Protein AF-A0A734MHJ3-F1 (afdb_monomer)

Organism: Salmonella typhimurium (NCBI:txid90371)

InterPro domains:
  IPR036465 von Willebrand factor A-like domain superfamily [G3DSA:3.40.50.410] (1-39)

Radius of gyration: 11.36 Å; Cα contacts (8 Å, |Δi|>4): 32; chains: 1; bounding box: 23×24×23 Å

pLDDT: mean 77.99, std 8.63, range [54.53, 88.81]

Secondary structure (DSSP, 8-state):
-BSS--SS-SS--BTTB---BS-STHHHHHHHHHHTT---TTHHHHHHHH---

Solvent-accessible surface area (backbone atoms only — not comparable to full-atom values): 3698 Å² total; per-residue (Å²): 132,45,83,61,94,62,103,68,75,97,62,82,91,39,92,90,53,86,90,66,67,67,92,59,80,65,56,56,60,54,49,52,37,46,76,72,62,74,51,61,86,56,42,72,58,54,55,57,70,67,59,81,132

Foldseek 3Di:
DAADDDPDFPDPQDLLDDTDYHDDPVVVVVVVCSVVSVDGSCRVVVVVVPDDD

Mean predicted aligned error: 7.0 Å

Structure (mmCIF, N/CA/C/O backbone):
data_AF-A0A734MHJ3-F1
#
_entry.id   AF-A0A734MHJ3-F1
#
loop_
_atom_site.group_PDB
_atom_site.id
_atom_site.type_symbol
_atom_site.label_atom_id
_atom_site.label_alt_id
_atom_site.label_comp_id
_atom_site.label_asym_id
_atom_site.label_entity_id
_atom_site.label_seq_id
_atom_site.pdbx_PDB_ins_code
_atom_site.Cartn_x
_atom_site.Cartn_y
_atom_site.Cartn_z
_atom_site.occupancy
_atom_site.B_iso_or_equiv
_atom_site.auth_seq_id
_atom_site.auth_comp_id
_atom_site.auth_asym_id
_atom_site.auth_atom_id
_atom_site.pdbx_PDB_mo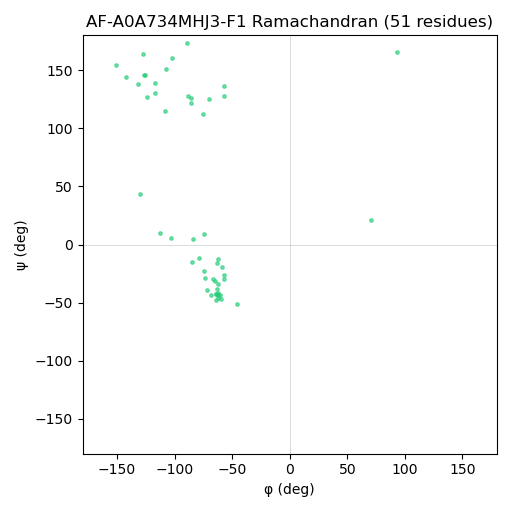del_num
ATOM 1 N N . ILE A 1 1 ? 9.512 -8.488 2.449 1.00 54.53 1 ILE A N 1
ATOM 2 C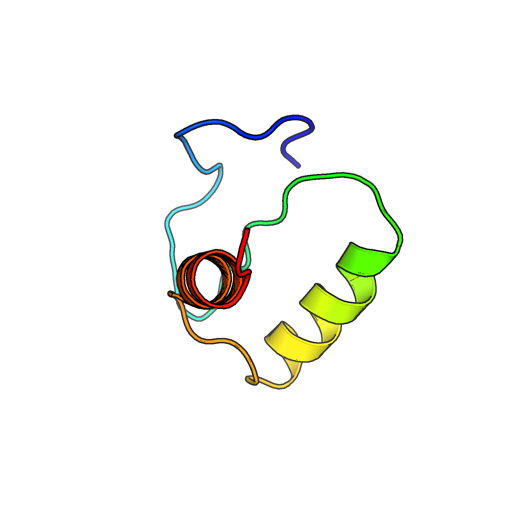 CA . ILE A 1 1 ? 8.751 -7.934 3.586 1.00 54.53 1 ILE A CA 1
ATOM 3 C C . ILE A 1 1 ? 9.632 -6.911 4.279 1.00 54.53 1 ILE A C 1
ATOM 5 O O . ILE A 1 1 ? 10.657 -7.303 4.832 1.00 54.53 1 ILE A O 1
ATOM 9 N N . ASP A 1 2 ? 9.288 -5.627 4.180 1.00 55.22 2 ASP A N 1
ATOM 10 C CA . ASP A 1 2 ? 9.949 -4.579 4.958 1.00 55.22 2 ASP A CA 1
ATOM 11 C C . ASP A 1 2 ? 9.281 -4.476 6.326 1.00 55.22 2 ASP A C 1
ATOM 13 O O . ASP A 1 2 ? 8.064 -4.350 6.450 1.00 55.22 2 ASP A O 1
ATOM 17 N N . LEU A 1 3 ? 10.100 -4.581 7.369 1.00 61.47 3 LEU A N 1
ATOM 18 C CA . LEU A 1 3 ? 9.655 -4.524 8.761 1.00 61.47 3 LEU A CA 1
ATOM 19 C C . LEU A 1 3 ? 9.532 -3.082 9.273 1.00 61.47 3 LEU A C 1
ATOM 21 O O . LEU A 1 3 ? 8.934 -2.857 10.321 1.00 61.47 3 LEU A O 1
ATOM 25 N N . LEU A 1 4 ? 10.105 -2.116 8.550 1.00 58.09 4 LEU A N 1
ATOM 26 C CA . LEU A 1 4 ? 10.159 -0.703 8.907 1.00 58.09 4 LEU A CA 1
ATOM 27 C C . LEU A 1 4 ? 9.979 0.156 7.643 1.00 58.09 4 LEU A C 1
ATOM 29 O O . LEU A 1 4 ? 10.457 -0.241 6.580 1.00 58.09 4 LEU A O 1
ATOM 33 N N . PRO A 1 5 ? 9.303 1.315 7.731 1.00 61.31 5 PRO A N 1
ATOM 34 C CA . PRO A 1 5 ? 9.152 2.213 6.595 1.00 61.31 5 PRO A CA 1
ATOM 35 C C . PRO A 1 5 ? 10.498 2.865 6.252 1.00 61.31 5 PRO A C 1
ATOM 37 O O . PRO A 1 5 ? 11.132 3.500 7.097 1.00 61.31 5 PRO A O 1
ATOM 40 N N . TYR A 1 6 ? 10.923 2.724 4.999 1.00 68.19 6 TYR A N 1
ATOM 41 C CA . TYR A 1 6 ? 12.127 3.346 4.450 1.00 68.19 6 TYR A CA 1
ATOM 42 C C . TYR A 1 6 ? 11.786 4.109 3.166 1.00 68.19 6 TYR A C 1
ATOM 44 O O . TYR A 1 6 ? 10.746 3.886 2.556 1.00 68.19 6 TYR A O 1
ATOM 52 N N . GLY A 1 7 ? 12.683 4.989 2.714 1.00 72.81 7 GLY A N 1
ATOM 53 C CA . GLY A 1 7 ? 12.539 5.695 1.430 1.00 72.81 7 GLY A CA 1
ATOM 54 C C . GLY A 1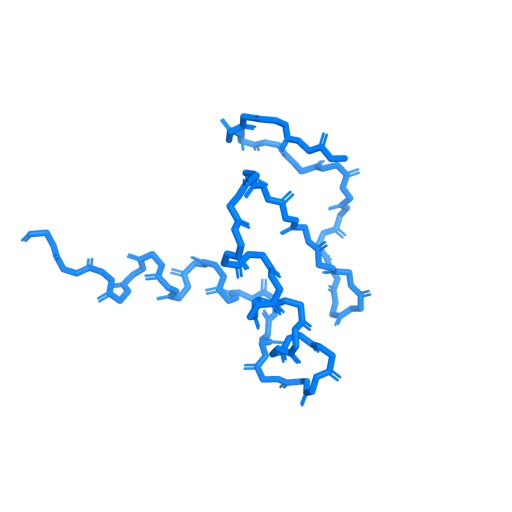 7 ? 12.815 4.829 0.192 1.00 72.81 7 GLY A C 1
ATOM 55 O O . GLY A 1 7 ? 12.951 5.356 -0.908 1.00 72.81 7 GLY A O 1
ATOM 56 N N . THR A 1 8 ? 12.965 3.517 0.367 1.00 76.69 8 THR A N 1
ATOM 57 C CA . THR A 1 8 ? 13.267 2.548 -0.688 1.00 76.69 8 THR A CA 1
ATOM 58 C C . THR A 1 8 ? 12.222 1.448 -0.676 1.00 76.69 8 THR A C 1
ATOM 60 O O . THR A 1 8 ? 11.776 1.050 0.395 1.00 76.69 8 THR A O 1
ATOM 63 N N . THR A 1 9 ? 11.894 0.919 -1.850 1.00 78.25 9 THR A N 1
ATOM 64 C CA . THR A 1 9 ? 11.005 -0.235 -2.005 1.00 78.25 9 THR A CA 1
ATOM 65 C C . THR A 1 9 ? 11.791 -1.484 -2.412 1.00 78.25 9 THR A C 1
ATOM 67 O O . THR A 1 9 ? 12.830 -1.384 -3.069 1.00 78.25 9 THR A O 1
ATOM 70 N N . GLN A 1 10 ? 11.301 -2.667 -2.031 1.00 82.25 10 GLN A N 1
ATOM 71 C CA . GLN A 1 10 ? 11.914 -3.953 -2.386 1.00 82.25 10 GLN A CA 1
ATOM 72 C C . GLN A 1 10 ? 11.683 -4.328 -3.852 1.00 82.25 10 GLN A C 1
ATOM 74 O O . GLN A 1 10 ? 12.501 -5.035 -4.444 1.00 82.25 10 GLN A O 1
ATOM 79 N N . ALA A 1 11 ? 10.579 -3.862 -4.435 1.00 85.81 11 ALA A N 1
ATOM 80 C CA . ALA A 1 11 ? 10.227 -4.098 -5.824 1.00 85.81 11 ALA A CA 1
ATOM 81 C C . ALA A 1 11 ? 9.813 -2.788 -6.492 1.00 85.81 11 ALA A C 1
ATOM 83 O O . ALA A 1 11 ? 9.096 -1.977 -5.911 1.00 85.81 11 ALA A O 1
ATOM 84 N N . ALA A 1 12 ? 10.262 -2.589 -7.732 1.00 85.44 12 ALA A N 1
ATOM 85 C CA . ALA A 1 12 ? 9.854 -1.437 -8.524 1.00 85.44 12 ALA A CA 1
ATOM 86 C C . ALA A 1 12 ? 8.324 -1.382 -8.663 1.00 85.44 12 ALA A C 1
ATOM 88 O O . ALA A 1 12 ? 7.691 -2.403 -8.941 1.00 85.44 12 ALA A O 1
ATOM 89 N N . GLU A 1 13 ? 7.764 -0.184 -8.495 1.00 81.06 13 GLU A N 1
ATOM 90 C CA . GLU A 1 13 ? 6.328 0.077 -8.614 1.00 81.06 13 GLU A CA 1
ATOM 91 C C . GLU A 1 13 ? 5.793 -0.342 -9.985 1.00 81.06 13 GLU A C 1
ATOM 93 O O . GLU A 1 13 ? 6.331 0.043 -11.030 1.00 81.06 13 GLU A O 1
ATOM 98 N N . ARG A 1 14 ? 4.725 -1.143 -9.976 1.00 83.81 14 ARG A N 1
ATOM 99 C CA . ARG A 1 14 ? 4.036 -1.660 -11.163 1.00 83.81 14 ARG A CA 1
ATOM 100 C C . ARG A 1 14 ? 2.566 -1.885 -10.838 1.00 83.81 14 ARG A C 1
ATOM 102 O O . ARG A 1 14 ? 2.223 -2.175 -9.702 1.00 83.81 14 ARG A O 1
ATOM 109 N N . SER A 1 15 ? 1.704 -1.846 -11.851 1.00 81.62 15 SER A N 1
ATOM 110 C CA . SER A 1 15 ? 0.263 -2.075 -11.669 1.00 81.62 15 SER A CA 1
ATOM 111 C C . SER A 1 15 ? -0.094 -3.479 -11.163 1.00 81.62 15 SER A C 1
ATOM 113 O O . SER A 1 15 ? -1.220 -3.701 -10.743 1.00 81.62 15 SER A O 1
ATOM 115 N N . ASP A 1 16 ? 0.835 -4.433 -11.240 1.00 84.00 16 ASP A N 1
ATOM 116 C CA . ASP A 1 16 ? 0.674 -5.822 -10.806 1.00 84.00 16 ASP A CA 1
ATOM 117 C C . ASP A 1 16 ? 1.553 -6.191 -9.595 1.00 84.00 16 ASP A C 1
ATOM 119 O O . ASP A 1 16 ? 1.650 -7.366 -9.243 1.00 84.00 16 ASP A O 1
ATOM 123 N N . ILE A 1 17 ? 2.186 -5.207 -8.945 1.00 86.00 17 ILE A N 1
ATOM 124 C CA . ILE A 1 17 ? 2.996 -5.4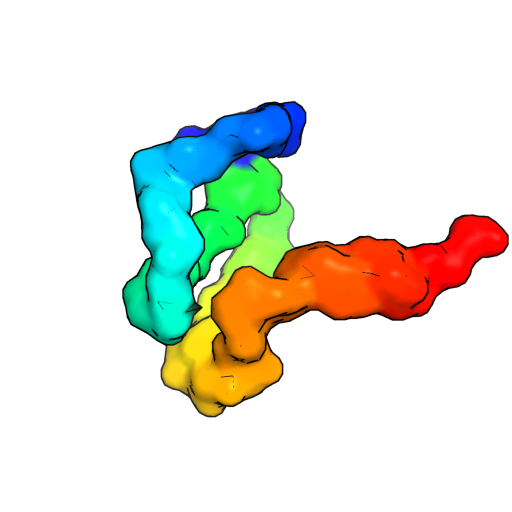00 -7.737 1.00 86.00 17 ILE A CA 1
ATOM 125 C C . ILE A 1 17 ? 2.466 -4.497 -6.625 1.00 86.00 17 ILE A C 1
ATOM 127 O O . ILE A 1 17 ? 2.380 -3.288 -6.798 1.00 86.00 17 ILE A O 1
ATOM 131 N N . LEU A 1 18 ? 2.182 -5.085 -5.461 1.00 85.00 18 LEU A N 1
ATOM 132 C CA . LEU A 1 18 ? 1.842 -4.356 -4.242 1.00 85.00 18 LEU A CA 1
ATOM 133 C C . LEU A 1 18 ? 3.002 -4.439 -3.243 1.00 85.00 18 LEU A C 1
ATOM 135 O O . LEU A 1 18 ? 3.311 -5.516 -2.725 1.00 85.00 18 LEU A O 1
ATOM 139 N N . ASN A 1 19 ? 3.614 -3.295 -2.939 1.00 81.62 19 ASN A N 1
ATOM 140 C CA . ASN A 1 19 ? 4.570 -3.167 -1.843 1.00 81.62 19 ASN A CA 1
ATOM 141 C C . ASN A 1 19 ? 3.815 -2.896 -0.532 1.00 81.62 19 ASN A C 1
ATOM 143 O O . ASN A 1 19 ? 3.075 -1.918 -0.422 1.00 81.62 19 ASN A O 1
ATOM 147 N N . VAL A 1 20 ? 4.005 -3.767 0.463 1.00 78.62 20 VAL A N 1
ATOM 148 C CA . VAL A 1 20 ? 3.409 -3.640 1.803 1.00 78.62 20 VAL A CA 1
ATOM 149 C C . VAL A 1 20 ? 4.495 -3.487 2.865 1.00 78.62 20 VAL A C 1
ATOM 151 O O . VAL A 1 20 ? 5.523 -4.171 2.823 1.00 78.62 20 VAL A O 1
ATOM 154 N N . GLY A 1 21 ? 4.249 -2.603 3.831 1.00 74.69 21 GLY A N 1
ATOM 155 C CA . GLY A 1 21 ? 5.082 -2.411 5.016 1.00 74.69 21 GLY A CA 1
ATOM 156 C C . GLY A 1 21 ? 4.242 -2.505 6.288 1.00 74.69 21 GLY A C 1
ATOM 157 O O . GLY A 1 21 ? 3.088 -2.085 6.302 1.00 74.69 21 GLY A O 1
ATOM 158 N N . GLY A 1 22 ? 4.825 -3.043 7.360 1.00 72.25 22 GLY A N 1
ATOM 159 C CA . GLY A 1 22 ? 4.130 -3.231 8.641 1.00 72.25 22 GLY A CA 1
ATOM 160 C C . GLY A 1 22 ? 3.478 -4.611 8.810 1.00 72.25 22 GLY A C 1
ATOM 161 O O . GLY A 1 22 ? 3.373 -5.392 7.870 1.00 72.25 22 GLY A O 1
ATOM 162 N N . PHE A 1 23 ? 3.103 -4.932 10.053 1.00 66.81 23 PHE A N 1
ATOM 163 C CA . PHE A 1 23 ? 2.655 -6.267 10.493 1.00 66.81 23 PHE A CA 1
ATOM 164 C C . PHE A 1 23 ? 1.330 -6.218 11.284 1.00 66.81 23 PHE A C 1
ATOM 166 O O . PHE A 1 23 ? 1.196 -6.855 12.326 1.00 66.81 23 PHE A O 1
ATOM 173 N N . SER A 1 24 ? 0.352 -5.434 10.825 1.00 80.62 24 SER A N 1
ATOM 174 C CA . SER A 1 24 ? -1.010 -5.434 11.386 1.00 80.62 24 SER A CA 1
ATOM 175 C C 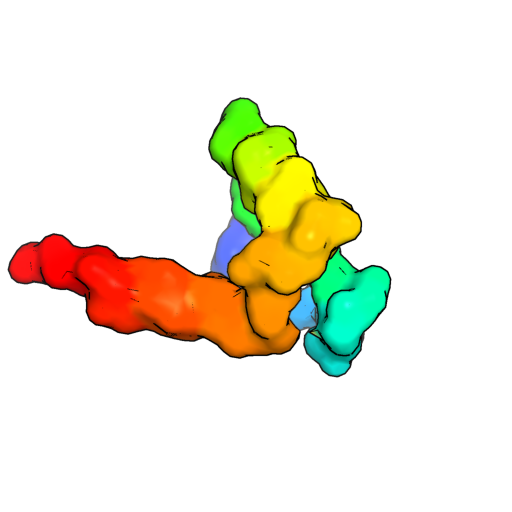. SER A 1 24 ? -1.989 -6.205 10.496 1.00 80.62 24 SER A C 1
ATOM 177 O O . SER A 1 24 ? -1.742 -6.382 9.302 1.00 80.62 24 SER A O 1
ATOM 179 N N . ASP A 1 25 ? -3.129 -6.612 11.065 1.00 84.88 25 ASP A N 1
ATOM 180 C CA . ASP A 1 25 ? -4.224 -7.276 10.334 1.00 84.88 25 ASP A CA 1
ATOM 181 C C . ASP A 1 25 ? -4.788 -6.416 9.185 1.00 84.88 25 ASP A C 1
ATOM 183 O O . ASP A 1 25 ? -5.372 -6.945 8.241 1.00 84.88 25 ASP A O 1
ATOM 187 N N . GLU A 1 26 ? -4.543 -5.103 9.210 1.00 83.00 26 GLU A N 1
ATOM 188 C CA . GLU A 1 26 ? -4.914 -4.167 8.143 1.00 83.00 26 GLU A CA 1
ATOM 189 C C . GLU A 1 26 ? -4.325 -4.562 6.777 1.00 83.00 26 GLU A C 1
ATOM 191 O O . GLU A 1 26 ? -4.914 -4.277 5.735 1.00 83.00 26 GLU A O 1
ATOM 196 N N . VAL A 1 27 ? -3.197 -5.288 6.760 1.00 83.50 27 VAL A N 1
ATOM 197 C CA . VAL A 1 27 ? -2.573 -5.765 5.517 1.00 83.50 27 VAL A CA 1
ATOM 198 C C . VAL A 1 27 ? -3.526 -6.627 4.681 1.00 83.50 27 VAL A C 1
ATOM 200 O O . VAL A 1 27 ? -3.441 -6.616 3.455 1.00 83.50 27 VAL A O 1
ATOM 203 N N . PHE A 1 28 ? -4.461 -7.345 5.310 1.00 86.50 28 PHE A N 1
ATOM 204 C CA . PHE A 1 28 ? -5.416 -8.186 4.589 1.00 86.50 28 PHE A CA 1
ATOM 205 C C . PHE A 1 28 ? -6.463 -7.362 3.833 1.00 86.50 28 PHE A C 1
ATOM 207 O O . PHE A 1 28 ? -6.770 -7.699 2.691 1.00 86.50 28 PHE A O 1
ATOM 214 N N . THR A 1 29 ? -6.948 -6.258 4.413 1.00 86.44 29 THR A N 1
ATOM 215 C CA . THR A 1 29 ? -7.837 -5.302 3.728 1.00 86.44 29 THR A CA 1
ATOM 216 C C . THR A 1 29 ? -7.145 -4.709 2.503 1.00 86.44 29 THR A C 1
ATOM 218 O O . THR A 1 29 ? -7.720 -4.634 1.418 1.00 86.44 29 THR A O 1
ATOM 221 N N . VAL A 1 30 ? -5.872 -4.337 2.658 1.00 84.31 30 VAL A N 1
ATOM 222 C CA . VAL A 1 30 ? -5.078 -3.743 1.578 1.00 84.31 30 VAL A CA 1
ATOM 223 C C . VAL A 1 30 ? -4.886 -4.737 0.427 1.00 84.31 30 VAL A C 1
ATOM 225 O O . VAL A 1 30 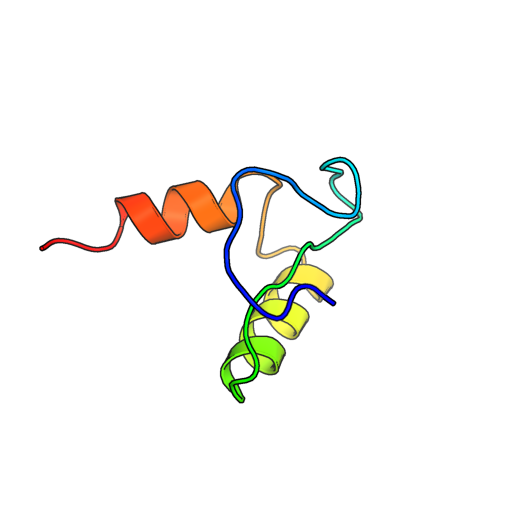? -5.027 -4.375 -0.742 1.00 84.31 30 VAL A O 1
ATOM 228 N N . ILE A 1 31 ? -4.593 -6.003 0.749 1.00 85.81 31 ILE A N 1
ATOM 229 C CA . ILE A 1 31 ? -4.459 -7.076 -0.245 1.00 85.81 31 ILE A CA 1
ATOM 230 C C . ILE A 1 31 ? -5.777 -7.295 -0.998 1.00 85.81 31 ILE A C 1
ATOM 232 O O . ILE A 1 31 ? -5.750 -7.397 -2.224 1.00 85.81 31 ILE A O 1
ATOM 236 N N . ASP A 1 32 ? -6.916 -7.355 -0.300 1.00 88.81 32 ASP A N 1
ATOM 237 C CA . ASP A 1 32 ? -8.228 -7.561 -0.928 1.00 88.81 32 ASP A CA 1
ATOM 238 C C . ASP A 1 32 ? -8.550 -6.452 -1.939 1.00 88.81 32 ASP A C 1
ATOM 240 O O . ASP A 1 32 ? -8.880 -6.720 -3.097 1.00 88.81 32 ASP A O 1
ATOM 244 N N . ASN A 1 33 ? -8.347 -5.196 -1.551 1.00 85.44 33 ASN A N 1
ATOM 245 C CA . ASN A 1 33 ? -8.571 -4.058 -2.436 1.00 85.44 33 ASN A CA 1
ATOM 246 C C . ASN A 1 33 ? -7.638 -4.061 -3.656 1.00 85.44 33 ASN A C 1
ATOM 248 O O . ASN A 1 33 ? -8.079 -3.764 -4.769 1.00 85.44 33 ASN A O 1
ATOM 252 N N . PHE A 1 34 ? -6.371 -4.451 -3.490 1.00 84.94 34 PHE A N 1
ATOM 253 C CA . PHE A 1 34 ? -5.444 -4.587 -4.613 1.00 84.94 34 PHE A CA 1
ATOM 254 C C . PHE A 1 34 ? -5.884 -5.676 -5.602 1.00 84.94 34 PHE A C 1
ATOM 256 O O . PHE A 1 34 ? -5.944 -5.427 -6.806 1.00 84.94 34 PHE A O 1
ATOM 263 N N . VAL A 1 35 ? -6.247 -6.866 -5.110 1.00 86.94 35 VAL A N 1
ATOM 264 C CA . VAL A 1 35 ? -6.681 -7.995 -5.956 1.00 86.94 35 VAL A CA 1
ATOM 265 C C . VAL A 1 35 ? -7.958 -7.664 -6.733 1.00 86.94 35 VAL A C 1
ATOM 267 O O . VAL A 1 35 ? -8.102 -8.080 -7.883 1.00 86.94 35 VAL A O 1
ATOM 270 N N . ASN A 1 36 ? -8.860 -6.880 -6.143 1.00 88.44 36 ASN A N 1
ATOM 271 C CA . ASN A 1 36 ? -10.094 -6.439 -6.793 1.00 88.44 36 ASN A CA 1
ATOM 272 C C . ASN A 1 36 ? -9.918 -5.183 -7.675 1.00 88.44 36 ASN A C 1
ATOM 274 O O . ASN A 1 36 ? -10.892 -4.679 -8.234 1.00 88.44 36 ASN A O 1
ATOM 278 N N . GLY A 1 37 ? -8.686 -4.685 -7.844 1.00 82.25 37 GLY A N 1
ATOM 279 C CA . GLY A 1 37 ? -8.383 -3.537 -8.704 1.00 82.25 37 GLY A CA 1
ATOM 280 C C . GLY A 1 37 ? -8.898 -2.204 -8.160 1.00 82.25 37 GLY A C 1
ATOM 281 O O . GLY A 1 37 ? -9.082 -1.256 -8.922 1.00 82.25 37 GLY A O 1
ATOM 282 N N . HIS A 1 38 ? -9.150 -2.122 -6.854 1.00 79.88 38 HIS A N 1
ATOM 283 C CA . HIS A 1 38 ? -9.599 -0.901 -6.189 1.00 79.88 38 HIS A CA 1
ATOM 284 C C . HIS A 1 38 ? -8.457 0.088 -5.930 1.00 79.88 38 HIS A C 1
ATOM 286 O O . HIS A 1 38 ? -8.726 1.248 -5.633 1.00 79.88 38 HIS A O 1
ATOM 292 N N . TYR A 1 39 ? -7.200 -0.340 -6.098 1.00 76.31 39 TYR A N 1
ATOM 293 C CA . TYR A 1 39 ? -6.010 0.485 -5.905 1.00 76.31 39 TYR A CA 1
ATOM 294 C C . TYR A 1 39 ? -5.210 0.666 -7.196 1.00 76.31 39 TYR A C 1
ATOM 296 O O . TYR A 1 39 ? -4.885 -0.296 -7.892 1.00 76.31 39 TYR A O 1
ATOM 304 N N . GLY A 1 40 ? -4.878 1.92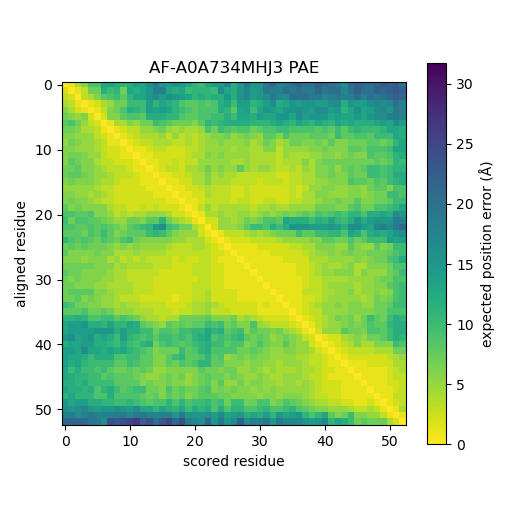3 -7.502 1.00 69.69 40 GLY A N 1
ATOM 305 C CA . GLY A 1 40 ? -3.904 2.288 -8.530 1.00 69.69 40 GLY A CA 1
ATOM 306 C C . GLY A 1 40 ? -2.481 2.367 -7.968 1.00 69.69 40 GLY A C 1
ATOM 307 O O . GLY A 1 40 ? -2.269 2.313 -6.759 1.00 69.69 40 GLY A O 1
ATOM 308 N N . SER A 1 41 ? -1.485 2.566 -8.835 1.00 70.44 41 SER A N 1
ATOM 309 C CA . SER A 1 41 ? -0.063 2.639 -8.443 1.00 70.44 41 SER A CA 1
ATOM 310 C C . SER A 1 41 ? 0.288 3.794 -7.490 1.00 70.44 41 SER A C 1
ATOM 312 O O . SER A 1 41 ? 1.394 3.836 -6.969 1.00 70.44 41 SER A O 1
ATOM 314 N N . ALA A 1 42 ? -0.617 4.756 -7.293 1.00 71.94 42 ALA A N 1
ATOM 315 C CA . ALA A 1 42 ? -0.444 5.890 -6.385 1.00 71.94 42 ALA A CA 1
ATOM 316 C C . ALA A 1 42 ? -1.215 5.735 -5.060 1.00 71.94 42 ALA A C 1
ATOM 318 O O . ALA A 1 42 ? -1.203 6.660 -4.255 1.00 71.94 42 ALA A O 1
ATOM 319 N N . HIS A 1 43 ? -1.848 4.583 -4.810 1.00 76.38 43 HIS A N 1
ATOM 320 C CA . HIS A 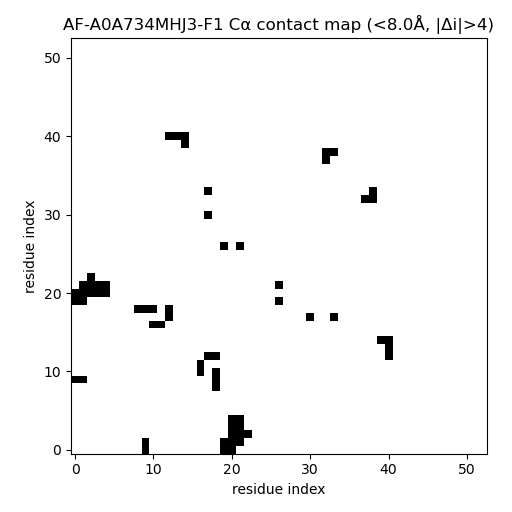1 43 ? -2.760 4.368 -3.681 1.00 76.38 43 HIS A CA 1
ATOM 321 C C . HIS A 1 43 ? -2.231 4.886 -2.334 1.00 76.38 43 HIS A C 1
ATOM 323 O O . HIS A 1 43 ? -2.903 5.662 -1.665 1.00 76.38 43 HIS A O 1
ATOM 329 N N . TRP A 1 44 ? -1.008 4.513 -1.944 1.00 73.75 44 TRP A N 1
ATOM 330 C CA . TRP A 1 44 ? -0.458 4.937 -0.654 1.00 73.75 44 TRP A CA 1
ATOM 331 C C . TRP A 1 44 ? -0.235 6.446 -0.550 1.00 73.75 44 TRP A C 1
ATOM 333 O O . TRP A 1 44 ? -0.348 7.003 0.537 1.00 73.75 44 TRP A O 1
ATOM 343 N N . LEU A 1 45 ? 0.075 7.111 -1.665 1.00 77.50 45 LEU A N 1
ATOM 344 C CA . LEU A 1 45 ? 0.192 8.565 -1.695 1.00 77.50 45 LEU A CA 1
ATOM 345 C C . LEU A 1 45 ? -1.182 9.214 -1.483 1.00 77.50 45 LEU A C 1
ATOM 347 O O . LEU A 1 45 ? -1.297 10.128 -0.675 1.00 77.50 45 LEU A O 1
ATOM 351 N N . GLU A 1 46 ? -2.214 8.691 -2.147 1.00 80.88 46 GLU A N 1
ATOM 352 C CA . GLU A 1 46 ? -3.599 9.162 -2.016 1.00 80.88 46 GLU A CA 1
ATOM 353 C C . GLU A 1 46 ? -4.130 8.987 -0.582 1.00 80.88 46 GLU A C 1
ATOM 355 O O . GLU A 1 46 ? -4.722 9.912 -0.030 1.00 80.88 46 GLU A O 1
ATOM 360 N N . GLU A 1 47 ? -3.867 7.844 0.06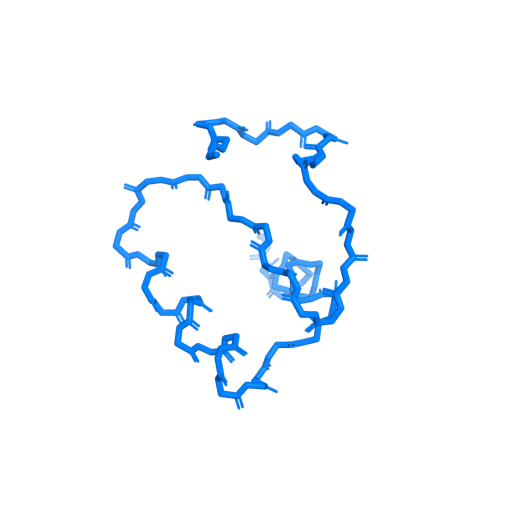2 1.00 79.81 47 GLU A N 1
ATOM 361 C CA . GLU A 1 47 ? -4.255 7.605 1.461 1.00 79.81 47 GLU A CA 1
ATOM 362 C C . GLU A 1 47 ? -3.547 8.556 2.432 1.00 79.81 47 GLU A C 1
ATOM 364 O O . GLU A 1 47 ? -4.176 9.108 3.334 1.00 79.81 47 GLU A O 1
ATOM 369 N N . ILE A 1 48 ? -2.242 8.791 2.244 1.00 79.50 48 ILE A N 1
ATOM 370 C CA . ILE A 1 48 ? -1.485 9.737 3.078 1.00 79.50 48 ILE A CA 1
ATOM 371 C C . ILE A 1 48 ? -2.043 11.158 2.926 1.00 79.50 48 ILE A C 1
ATOM 373 O O . ILE A 1 48 ? -2.180 11.861 3.926 1.00 79.50 48 ILE A O 1
ATOM 377 N N . GLU A 1 49 ? -2.384 11.580 1.705 1.00 83.69 49 GLU A N 1
ATOM 378 C CA . GLU A 1 49 ? -2.993 12.891 1.442 1.00 83.69 49 GLU A CA 1
ATOM 379 C C . GLU A 1 49 ? -4.409 13.024 2.030 1.00 83.69 49 GLU A C 1
ATOM 381 O O . GLU A 1 49 ? -4.815 14.124 2.409 1.00 83.69 49 GLU A O 1
ATOM 386 N N . ALA A 1 50 ? -5.158 11.923 2.136 1.00 84.00 50 ALA A N 1
ATOM 387 C CA . ALA A 1 50 ? -6.508 11.908 2.698 1.00 84.00 50 ALA A CA 1
ATOM 388 C C . ALA A 1 50 ? -6.536 12.044 4.233 1.00 84.00 50 ALA A C 1
ATOM 390 O O . ALA A 1 50 ? -7.546 12.478 4.800 1.00 84.00 50 ALA A O 1
ATOM 391 N N . VAL A 1 51 ? -5.443 11.710 4.928 1.00 84.62 51 VAL A N 1
ATOM 392 C CA . VAL A 1 51 ? -5.341 11.878 6.384 1.00 84.62 51 VAL A CA 1
ATOM 393 C C . VAL A 1 51 ? -5.132 13.355 6.728 1.00 84.62 51 VAL A C 1
ATOM 395 O O . VAL A 1 51 ? -4.084 13.941 6.471 1.00 84.62 51 VAL A O 1
ATOM 398 N N . THR A 1 52 ? -6.131 13.967 7.368 1.00 71.69 52 THR A N 1
ATOM 399 C CA . THR A 1 52 ? -6.021 15.331 7.914 1.00 71.69 52 THR A CA 1
ATOM 400 C C . THR A 1 52 ? -5.467 15.275 9.343 1.00 71.69 52 THR A C 1
ATOM 402 O O . THR A 1 52 ? -5.998 14.529 10.166 1.00 71.69 52 THR A O 1
ATOM 405 N N . LEU A 1 53 ? -4.406 16.042 9.626 1.00 65.81 53 LEU A N 1
ATOM 406 C CA . LEU A 1 53 ? -3.759 16.144 10.947 1.00 65.81 53 LEU A CA 1
ATOM 407 C C . LEU A 1 53 ? -4.480 17.107 11.900 1.00 65.81 53 LEU A C 1
ATOM 409 O O . LEU A 1 53 ? -4.932 18.176 11.429 1.00 65.81 53 LEU A O 1
#

Sequence (53 aa):
IDLLPYGTTQAAERSDILNVGGFSDEVFTVIDNFVNGHYGSAHWLEEIEAVTL